Protein AF-A0A011W002-F1 (afdb_monomer)

Secondary structure (DSSP, 8-state):
---EEEEEETTEEEEEE--SS-GGGB-TTSSSB-HHHHHHHHSPTT----TTSS-EEEEEE-TTS-EEEEE-TTS-GGGHHHHHHHTT--S-EEEEE--SGGG--GGG-

Sequence (109 aa):
MKKGVFWLINGELLTFPFDGKYPEGTAKSGDTYNHQKLWEIIRPKGCKKFFDYYPRGRVDISNKGKAVIYMSVHIGEDHLTVIKSAFEISGDAVIRYDHSRHYMCYLDR

pLDDT: mean 95.11, std 3.58, range [82.94, 98.5]

Nearest PDB structures (foldseek):
  6i4l-assembly1_G  TM=4.613E-01  e=3.530E-01  Mus musculus
  8rqi-assembly1_A  TM=4.145E-01  e=1.967E-01  Bradyrhizobium
  8oi3-assembly2_B  TM=4.078E-01  e=1.843E-01  Bradyrhizobium
  3bj7-assembly2_C  TM=3.768E-01  e=3.215E+00  Mus musculus
  5tt3-assembly2_D  TM=3.680E-01  e=3.907E+00  Helicobacter pylori 26695

Structure (mmCIF, N/CA/C/O backbone):
data_AF-A0A011W002-F1
#
_entry.id   AF-A0A011W002-F1
#
loop_
_atom_site.group_PDB
_atom_site.id
_atom_site.type_symbol
_atom_site.label_atom_id
_atom_site.label_alt_id
_atom_site.label_comp_id
_atom_site.label_asym_id
_atom_site.label_entity_id
_atom_site.label_seq_id
_atom_site.pdbx_PDB_ins_code
_atom_site.Cartn_x
_atom_site.Cartn_y
_atom_site.Cartn_z
_atom_site.occupancy
_atom_site.B_iso_or_equiv
_atom_site.auth_seq_id
_atom_site.auth_comp_id
_atom_site.auth_asym_id
_atom_site.auth_atom_id
_atom_site.pdbx_PDB_model_num
ATOM 1 N N . MET A 1 1 ? -3.661 -6.551 12.962 1.00 94.06 1 MET A N 1
ATOM 2 C CA . MET A 1 1 ? -4.065 -5.777 11.768 1.00 94.06 1 MET A CA 1
ATOM 3 C C . MET A 1 1 ? -3.359 -4.444 11.763 1.00 94.06 1 MET A C 1
ATOM 5 O O . MET A 1 1 ? -3.411 -3.731 12.759 1.00 94.06 1 MET A O 1
ATOM 9 N N . LYS A 1 2 ? -2.734 -4.105 10.640 1.00 96.62 2 LYS A N 1
ATOM 10 C CA . LYS A 1 2 ? -1.998 -2.856 10.456 1.00 96.62 2 LYS A CA 1
ATOM 11 C C . LYS A 1 2 ? -2.522 -2.113 9.231 1.00 96.62 2 LYS A C 1
ATOM 13 O O . LYS A 1 2 ? -2.906 -2.737 8.243 1.00 96.62 2 LYS A O 1
ATOM 18 N N . LYS A 1 3 ? -2.524 -0.780 9.296 1.00 98.19 3 LYS A N 1
ATOM 19 C CA . LYS A 1 3 ? -2.655 0.065 8.102 1.00 98.19 3 LYS A CA 1
ATOM 20 C C . LYS A 1 3 ? -1.371 -0.009 7.284 1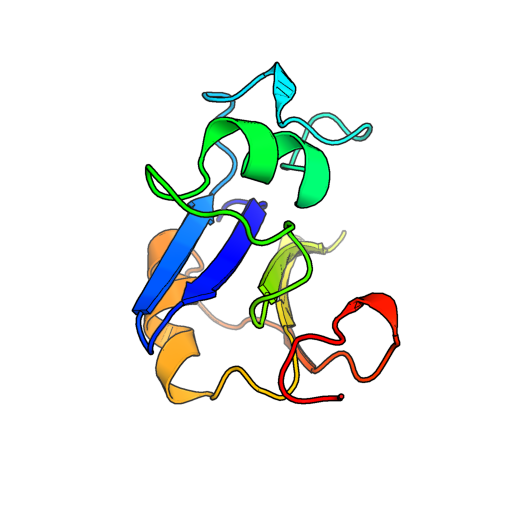.00 98.19 3 LYS A C 1
ATOM 22 O O . LYS A 1 3 ? -0.359 -0.506 7.767 1.00 98.19 3 LYS A O 1
ATOM 27 N N . GLY A 1 4 ? -1.391 0.516 6.070 1.00 98.31 4 GLY A N 1
ATOM 28 C CA . GLY A 1 4 ? -0.178 0.770 5.301 1.00 98.31 4 GLY A CA 1
ATOM 29 C C . GLY A 1 4 ? -0.412 0.629 3.809 1.00 98.31 4 GLY A C 1
ATOM 30 O O . GLY A 1 4 ? -1.548 0.704 3.340 1.00 98.31 4 GLY A O 1
ATOM 31 N N . VAL A 1 5 ? 0.667 0.460 3.054 1.00 98.31 5 VAL A N 1
ATOM 32 C CA . VAL A 1 5 ? 0.655 0.583 1.591 1.00 98.31 5 VAL A CA 1
ATOM 33 C C . VAL A 1 5 ? 1.397 -0.562 0.925 1.00 98.31 5 VAL A C 1
ATOM 35 O O . VAL A 1 5 ? 2.260 -1.192 1.531 1.00 98.31 5 VAL A O 1
ATOM 38 N N . PHE A 1 6 ? 1.058 -0.846 -0.327 1.00 98.25 6 PHE A N 1
ATOM 39 C CA . PHE A 1 6 ? 1.732 -1.874 -1.110 1.00 98.25 6 PHE A CA 1
ATOM 40 C C . PHE A 1 6 ? 1.746 -1.542 -2.602 1.00 98.25 6 PHE A C 1
ATOM 42 O O . PHE A 1 6 ? 0.927 -0.752 -3.083 1.00 98.25 6 PHE A O 1
ATOM 49 N N . TRP A 1 7 ? 2.665 -2.188 -3.317 1.00 98.00 7 TRP A N 1
ATOM 50 C CA . TRP A 1 7 ? 2.813 -2.149 -4.771 1.00 98.00 7 TRP A CA 1
ATOM 51 C C . TRP A 1 7 ? 2.902 -3.566 -5.329 1.00 98.00 7 TRP A C 1
ATOM 53 O O . TRP A 1 7 ? 3.471 -4.440 -4.682 1.00 98.00 7 TRP A O 1
ATOM 63 N N . LEU A 1 8 ? 2.386 -3.769 -6.538 1.00 97.31 8 LEU A N 1
ATOM 64 C CA . LEU A 1 8 ? 2.618 -4.972 -7.331 1.00 97.31 8 LEU A CA 1
ATOM 65 C C . LEU A 1 8 ? 3.691 -4.667 -8.381 1.00 97.31 8 LEU A C 1
ATOM 67 O O . LEU A 1 8 ? 3.463 -3.884 -9.303 1.00 97.31 8 LEU A O 1
ATOM 71 N N . ILE A 1 9 ? 4.870 -5.264 -8.233 1.00 95.44 9 ILE A N 1
ATOM 72 C CA . ILE A 1 9 ? 6.035 -5.022 -9.086 1.00 95.44 9 ILE A CA 1
ATOM 73 C C . ILE A 1 9 ? 6.417 -6.349 -9.729 1.00 95.44 9 ILE A C 1
ATOM 75 O O . ILE A 1 9 ? 6.825 -7.272 -9.037 1.00 95.44 9 ILE A O 1
ATOM 79 N N . ASN A 1 10 ? 6.294 -6.449 -11.054 1.00 91.81 10 ASN A N 1
ATOM 80 C CA . ASN A 1 10 ? 6.644 -7.658 -11.813 1.00 91.81 10 ASN A CA 1
ATOM 81 C C . ASN A 1 10 ? 5.982 -8.948 -11.274 1.00 91.81 10 ASN A C 1
ATOM 83 O O . ASN A 1 10 ? 6.603 -10.004 -11.274 1.00 91.81 10 ASN A O 1
ATOM 87 N N . GLY A 1 11 ? 4.733 -8.855 -10.802 1.00 93.00 11 GLY A N 1
ATOM 88 C CA . GLY A 1 11 ? 3.991 -9.986 -10.228 1.00 93.00 11 GLY A CA 1
ATOM 89 C C . GLY A 1 11 ? 4.248 -10.235 -8.737 1.00 93.00 11 GLY A C 1
ATOM 90 O O . GLY A 1 11 ? 3.553 -11.044 -8.131 1.00 93.00 11 GLY A O 1
ATOM 91 N N . GLU A 1 12 ? 5.183 -9.514 -8.115 1.00 95.00 12 GLU A N 1
ATOM 92 C CA . GLU A 1 12 ? 5.488 -9.643 -6.691 1.00 95.00 12 GLU A CA 1
ATOM 93 C C . GLU A 1 12 ? 4.929 -8.474 -5.880 1.00 95.00 12 GLU A C 1
ATOM 95 O O . GLU A 1 12 ? 5.034 -7.302 -6.261 1.00 95.00 12 GLU A O 1
ATOM 100 N N . LEU A 1 13 ? 4.336 -8.789 -4.728 1.00 96.81 13 LEU A N 1
ATOM 101 C CA . LEU A 1 13 ? 3.841 -7.779 -3.806 1.00 96.81 13 LEU A CA 1
ATOM 102 C C . LEU A 1 13 ? 4.957 -7.253 -2.912 1.00 96.81 13 LEU A C 1
ATOM 104 O O . LEU A 1 13 ? 5.502 -7.968 -2.074 1.00 96.81 13 LEU A O 1
ATOM 108 N N . LEU A 1 14 ? 5.200 -5.954 -3.019 1.00 97.25 14 LEU A N 1
ATOM 109 C CA . LEU A 1 14 ? 6.016 -5.210 -2.080 1.00 97.25 14 LEU A CA 1
ATOM 110 C C . LEU A 1 14 ? 5.101 -4.521 -1.060 1.00 97.25 14 LEU A C 1
ATOM 112 O O . LEU A 1 14 ? 4.428 -3.538 -1.380 1.00 97.25 14 LEU A O 1
ATOM 116 N N . THR A 1 15 ? 5.057 -5.048 0.164 1.00 98.06 15 THR A N 1
ATOM 117 C CA . THR A 1 15 ? 4.130 -4.613 1.222 1.00 98.06 15 THR A CA 1
ATOM 118 C C . THR A 1 15 ? 4.827 -3.853 2.343 1.00 98.06 15 THR A C 1
ATOM 120 O O . THR A 1 15 ? 5.856 -4.301 2.844 1.00 98.06 15 THR A O 1
ATOM 123 N N . PHE A 1 16 ? 4.206 -2.772 2.813 1.00 98.25 16 PHE A N 1
ATOM 124 C CA . PHE A 1 16 ? 4.664 -1.980 3.955 1.00 98.25 16 PHE A CA 1
ATOM 125 C C . PHE A 1 16 ? 3.529 -1.771 4.964 1.00 98.25 16 PHE A C 1
ATOM 127 O O . PHE A 1 16 ? 2.832 -0.747 4.917 1.00 98.25 16 PHE A O 1
ATOM 134 N N . PRO A 1 17 ? 3.327 -2.735 5.880 1.00 98.31 17 PRO A N 1
ATOM 135 C CA . PRO A 1 17 ? 2.552 -2.518 7.094 1.00 98.31 17 PRO A CA 1
ATOM 136 C C . PRO A 1 17 ? 3.155 -1.363 7.890 1.00 98.31 17 PRO A C 1
ATOM 138 O O . PRO A 1 17 ? 4.372 -1.244 8.000 1.00 98.31 17 PRO A O 1
ATOM 141 N N . PHE A 1 18 ? 2.309 -0.503 8.439 1.00 98.31 18 PHE A N 1
ATOM 142 C CA . PHE A 1 18 ? 2.756 0.626 9.233 1.00 98.31 18 PHE A CA 1
ATOM 143 C C . PHE A 1 18 ? 3.316 0.135 10.568 1.00 98.31 18 PHE A C 1
ATOM 145 O O . PHE A 1 18 ? 2.587 -0.417 11.395 1.00 98.31 18 PHE A O 1
ATOM 152 N N . ASP A 1 19 ? 4.617 0.332 10.756 1.00 96.94 19 ASP A N 1
ATOM 153 C CA . ASP A 1 19 ? 5.373 -0.038 11.956 1.00 96.94 19 ASP A CA 1
ATOM 154 C C . ASP A 1 19 ? 6.196 1.140 12.518 1.00 96.94 19 ASP A C 1
ATOM 156 O O . ASP A 1 19 ? 6.903 0.992 13.510 1.00 96.94 19 ASP A O 1
ATOM 160 N N . GLY A 1 20 ? 6.100 2.321 11.893 1.00 96.06 20 GLY A N 1
ATOM 161 C CA . GLY A 1 20 ? 6.840 3.523 12.282 1.00 96.06 20 GLY A CA 1
ATOM 162 C C . GLY A 1 20 ? 8.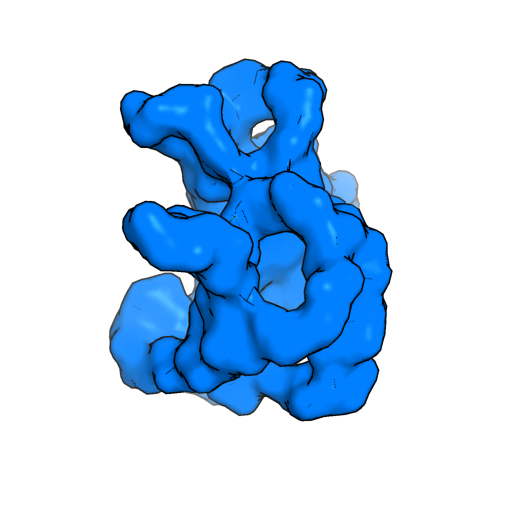312 3.548 11.852 1.00 96.06 20 GLY A C 1
ATOM 163 O O . GLY A 1 20 ? 8.992 4.535 12.118 1.00 96.06 20 GLY A O 1
ATOM 164 N N . LYS A 1 21 ? 8.809 2.531 11.135 1.00 97.44 21 LYS A N 1
ATOM 165 C CA . LYS A 1 21 ? 10.222 2.420 10.728 1.00 97.44 21 LYS A CA 1
ATOM 166 C C . LYS A 1 21 ? 10.691 3.509 9.760 1.00 97.44 21 LYS A C 1
ATOM 168 O O . LYS A 1 21 ? 11.875 3.832 9.732 1.00 97.44 21 LYS A O 1
ATOM 173 N N . TYR A 1 22 ? 9.772 4.061 8.971 1.00 97.19 22 TYR A N 1
ATOM 174 C CA . TYR A 1 22 ? 10.037 5.102 7.974 1.00 97.19 22 TYR A CA 1
ATOM 175 C C . TYR A 1 22 ? 9.333 6.415 8.351 1.00 97.19 22 TYR A C 1
ATOM 177 O O . TYR A 1 22 ? 8.287 6.735 7.772 1.00 97.19 22 TYR A O 1
ATOM 185 N N . PRO A 1 23 ? 9.846 7.178 9.333 1.00 96.88 23 PRO A N 1
ATOM 186 C CA . PRO A 1 23 ? 9.185 8.389 9.811 1.00 96.88 23 PRO A CA 1
ATOM 187 C C . PRO A 1 23 ? 8.975 9.416 8.689 1.00 96.88 23 PRO A C 1
ATOM 189 O O . PRO A 1 23 ? 7.889 9.985 8.584 1.00 96.88 23 PRO A O 1
ATOM 192 N N . GLU A 1 24 ? 9.928 9.570 7.768 1.00 97.38 24 GLU A N 1
ATOM 193 C CA . GLU A 1 24 ? 9.814 10.474 6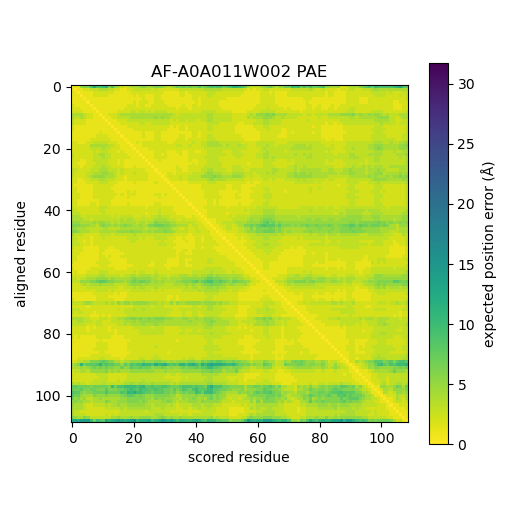.615 1.00 97.38 24 GLU A CA 1
ATOM 194 C C . GLU A 1 24 ? 8.733 10.019 5.620 1.00 97.38 24 GLU A C 1
ATOM 196 O O . GLU A 1 24 ? 8.124 10.843 4.935 1.00 97.38 24 GLU A O 1
ATOM 201 N N . GLY A 1 25 ? 8.446 8.713 5.579 1.00 97.56 25 GLY A N 1
ATOM 202 C CA . GLY A 1 25 ? 7.387 8.102 4.775 1.00 97.56 25 GLY A CA 1
ATOM 203 C C . GLY A 1 25 ? 5.982 8.260 5.366 1.00 97.56 25 GLY A C 1
ATOM 204 O O . GLY A 1 25 ? 4.994 7.910 4.714 1.00 97.56 25 GLY A O 1
ATOM 205 N N . THR A 1 26 ? 5.865 8.774 6.593 1.00 98.19 26 THR A N 1
ATOM 206 C CA . THR A 1 26 ? 4.602 8.812 7.342 1.00 98.19 26 THR A CA 1
ATOM 207 C C . THR A 1 26 ? 3.615 9.807 6.726 1.00 98.19 26 THR A C 1
ATOM 209 O O . THR A 1 26 ? 3.950 10.9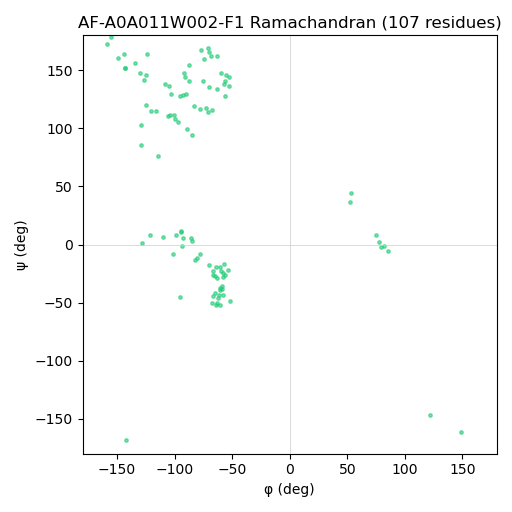33 6.325 1.00 98.19 26 THR A O 1
ATOM 212 N N . ALA A 1 27 ? 2.361 9.373 6.613 1.00 97.12 27 ALA A N 1
ATOM 213 C CA . ALA A 1 27 ? 1.260 10.209 6.164 1.00 97.12 27 ALA A CA 1
ATOM 214 C C . ALA A 1 27 ? 0.933 11.292 7.201 1.00 97.12 27 ALA A C 1
ATOM 216 O O . ALA A 1 27 ? 1.270 11.187 8.376 1.00 97.12 27 ALA A O 1
ATOM 217 N N . LYS A 1 28 ? 0.212 12.337 6.779 1.00 96.62 28 LYS A N 1
ATOM 218 C CA . LYS A 1 28 ? -0.182 13.443 7.669 1.00 96.62 28 LYS A CA 1
ATOM 219 C C . LYS A 1 28 ? -1.008 12.977 8.880 1.00 96.62 28 LYS A C 1
ATOM 221 O O . LYS A 1 28 ? -0.965 13.631 9.912 1.00 96.62 28 LYS A O 1
ATOM 226 N N . SER A 1 29 ? -1.744 11.872 8.753 1.00 94.31 29 SER A N 1
ATOM 227 C CA . SER A 1 29 ? -2.536 11.288 9.842 1.00 94.31 29 SER A CA 1
ATOM 228 C C . SER A 1 29 ? -1.691 10.651 10.949 1.00 94.31 29 SER A C 1
ATOM 230 O O . SER A 1 29 ? -2.206 10.448 12.041 1.00 94.31 29 SER A O 1
ATOM 232 N N . GLY A 1 30 ? -0.413 10.347 10.693 1.00 96.62 30 GLY A N 1
ATOM 233 C CA . GLY A 1 30 ? 0.505 9.778 11.685 1.00 96.62 30 GLY A CA 1
ATOM 234 C C . GLY A 1 30 ? 0.352 8.275 11.941 1.00 96.62 30 GLY A C 1
ATOM 235 O O . GLY A 1 30 ? 1.117 7.720 12.719 1.00 96.62 30 GLY A O 1
ATOM 236 N N . ASP A 1 31 ? -0.602 7.609 11.290 1.00 96.50 31 ASP A N 1
ATOM 237 C CA . ASP A 1 31 ? -0.984 6.214 11.558 1.00 96.50 31 ASP A CA 1
ATOM 238 C C . ASP A 1 31 ? -0.843 5.283 10.337 1.00 96.50 31 ASP A C 1
ATOM 240 O O . ASP A 1 31 ? -1.308 4.143 10.349 1.00 96.50 31 ASP A O 1
ATOM 244 N N . THR A 1 32 ? -0.244 5.778 9.252 1.00 98.25 32 THR A N 1
ATOM 245 C CA . THR A 1 32 ? 0.003 5.026 8.017 1.00 98.25 32 THR A CA 1
ATOM 246 C C . THR A 1 32 ? 1.123 5.673 7.199 1.00 98.25 32 THR A C 1
ATOM 248 O O . THR A 1 32 ? 1.580 6.780 7.498 1.00 98.25 32 THR A O 1
ATOM 251 N N . TYR A 1 33 ? 1.547 5.009 6.126 1.00 98.50 33 TYR A N 1
ATOM 252 C CA . TYR A 1 33 ? 2.486 5.562 5.155 1.00 98.50 33 TYR A CA 1
ATOM 253 C C . TYR A 1 33 ? 1.780 6.268 4.001 1.00 98.50 33 TYR A C 1
ATOM 255 O O . TYR A 1 33 ? 0.697 5.885 3.564 1.00 98.50 33 TYR A O 1
ATOM 263 N N . ASN A 1 34 ? 2.425 7.305 3.473 1.00 97.81 34 ASN A N 1
ATOM 264 C CA . ASN A 1 34 ? 2.042 7.928 2.214 1.00 97.81 34 ASN A CA 1
ATOM 265 C C . ASN A 1 34 ? 2.838 7.279 1.071 1.00 97.81 34 ASN A C 1
ATOM 267 O O . ASN A 1 34 ? 4.063 7.233 1.150 1.00 97.81 34 ASN A O 1
ATOM 271 N N . HIS A 1 35 ? 2.168 6.821 0.003 1.00 97.44 35 HIS A N 1
ATOM 272 C CA . HIS A 1 35 ? 2.837 6.149 -1.123 1.00 97.44 35 HIS A CA 1
ATOM 273 C C . HIS A 1 35 ? 4.000 6.952 -1.694 1.00 97.44 35 HIS A C 1
ATOM 275 O O . HIS A 1 35 ? 5.079 6.399 -1.862 1.00 97.44 35 HIS A O 1
ATOM 281 N N . GLN A 1 36 ? 3.795 8.240 -1.978 1.00 97.50 36 GLN A N 1
ATOM 282 C CA . GLN A 1 36 ? 4.818 9.082 -2.590 1.00 97.50 36 GLN A CA 1
ATOM 283 C C . GLN A 1 36 ? 6.025 9.244 -1.668 1.00 97.50 36 GLN A C 1
ATOM 285 O O . GLN A 1 36 ? 7.146 8.967 -2.081 1.00 97.50 36 GLN A O 1
ATOM 290 N N . LYS A 1 37 ? 5.796 9.644 -0.413 1.00 97.94 37 LYS A N 1
ATOM 291 C CA . LYS A 1 37 ? 6.883 9.853 0.551 1.00 97.94 37 LYS A CA 1
ATOM 292 C C . LYS A 1 37 ? 7.657 8.570 0.832 1.00 97.94 37 LYS A C 1
ATOM 294 O O . LYS A 1 37 ? 8.881 8.588 0.836 1.00 97.94 37 LYS A O 1
ATOM 299 N N . LEU A 1 38 ? 6.949 7.463 1.058 1.00 98.25 38 LEU A N 1
ATOM 300 C CA . LEU A 1 38 ? 7.588 6.187 1.349 1.00 98.25 38 LEU A CA 1
ATOM 301 C C . LEU A 1 38 ? 8.397 5.692 0.144 1.00 98.25 38 LEU A C 1
ATOM 303 O O . LEU A 1 38 ? 9.521 5.232 0.323 1.00 98.25 38 LEU A O 1
ATOM 307 N N . TRP A 1 39 ? 7.867 5.823 -1.076 1.00 97.94 39 TRP A N 1
ATOM 308 C CA . TRP A 1 39 ? 8.532 5.354 -2.295 1.00 97.94 39 TRP A CA 1
ATOM 309 C C . TRP A 1 39 ? 9.903 5.990 -2.526 1.00 97.94 39 TRP A C 1
ATOM 311 O O . TRP A 1 39 ? 10.820 5.298 -2.961 1.00 97.94 39 TRP A O 1
ATOM 321 N N . GLU A 1 40 ? 10.083 7.269 -2.184 1.00 96.38 40 GLU A N 1
ATOM 322 C CA . GLU A 1 40 ? 11.396 7.929 -2.276 1.00 96.38 40 GLU A CA 1
ATOM 323 C C . GLU A 1 40 ? 12.472 7.243 -1.417 1.00 96.38 40 GLU A C 1
ATOM 325 O O . GLU A 1 40 ? 13.660 7.338 -1.723 1.00 96.38 40 GLU A O 1
ATOM 330 N N . ILE A 1 41 ? 12.057 6.504 -0.386 1.00 95.94 41 ILE A N 1
ATOM 331 C CA . ILE A 1 41 ? 12.928 5.789 0.548 1.00 95.94 41 ILE A CA 1
ATOM 332 C C . ILE A 1 41 ? 13.099 4.326 0.125 1.00 95.94 41 ILE A C 1
ATOM 334 O O . ILE A 1 41 ? 14.208 3.796 0.153 1.00 95.94 41 ILE A O 1
ATOM 338 N N . ILE A 1 42 ? 11.999 3.661 -0.249 1.00 95.38 42 ILE A N 1
ATOM 339 C CA . ILE A 1 42 ? 11.962 2.197 -0.392 1.00 95.38 42 ILE A CA 1
ATOM 340 C C . ILE A 1 42 ? 12.062 1.693 -1.828 1.00 95.38 42 ILE A C 1
ATOM 342 O O . ILE A 1 42 ? 12.143 0.480 -2.032 1.00 95.38 42 ILE A O 1
ATOM 346 N N . ARG A 1 43 ? 12.014 2.581 -2.833 1.00 94.19 43 ARG A N 1
ATOM 347 C CA . ARG A 1 43 ? 12.031 2.138 -4.231 1.00 94.19 43 ARG A CA 1
ATOM 348 C C . ARG A 1 43 ? 13.272 1.276 -4.504 1.00 94.19 43 ARG A C 1
ATOM 350 O O . ARG A 1 43 ? 14.360 1.613 -4.028 1.00 94.19 43 ARG A O 1
ATOM 357 N N . PRO A 1 44 ? 13.148 0.202 -5.304 1.00 90.88 44 PRO A N 1
ATOM 358 C CA . PRO A 1 44 ? 14.281 -0.656 -5.626 1.00 90.88 44 PRO A CA 1
ATOM 359 C C . PRO A 1 44 ? 15.475 0.138 -6.168 1.00 90.88 44 PRO A C 1
ATOM 361 O O . PRO A 1 44 ? 15.308 1.115 -6.907 1.00 90.88 44 PRO A O 1
ATOM 364 N N . LYS A 1 45 ? 16.695 -0.286 -5.828 1.00 90.44 45 LYS A N 1
ATOM 365 C CA . LYS A 1 45 ? 17.920 0.393 -6.268 1.00 90.44 45 LYS A CA 1
ATOM 366 C C . LYS A 1 45 ? 17.959 0.480 -7.798 1.00 90.44 45 LYS A C 1
ATOM 368 O O . LYS A 1 45 ? 17.791 -0.517 -8.489 1.00 90.44 45 LYS A O 1
ATOM 373 N N . GLY A 1 46 ? 18.179 1.685 -8.324 1.00 90.56 46 GLY A N 1
ATOM 374 C CA . GLY A 1 46 ? 18.189 1.944 -9.770 1.00 90.56 46 GLY A CA 1
ATOM 375 C C . GLY A 1 46 ? 16.803 2.133 -10.403 1.00 90.56 46 GLY A C 1
ATOM 376 O O . GLY A 1 46 ? 16.721 2.436 -11.594 1.00 90.56 46 GLY A O 1
ATOM 377 N N . CYS A 1 47 ? 15.715 2.025 -9.633 1.00 93.00 47 CYS A N 1
ATOM 378 C CA . CYS A 1 47 ? 14.373 2.330 -10.114 1.00 93.00 47 CYS A CA 1
ATOM 379 C C . CYS A 1 47 ? 14.232 3.832 -10.405 1.00 93.00 47 CYS A C 1
ATOM 381 O O . CYS A 1 47 ? 14.293 4.666 -9.503 1.00 93.00 47 CYS A O 1
ATOM 383 N N . LYS A 1 48 ? 14.001 4.175 -11.677 1.00 94.38 48 LYS A N 1
ATOM 384 C CA . LYS A 1 48 ? 13.721 5.551 -12.133 1.00 94.38 48 LYS A CA 1
ATOM 385 C C . LYS A 1 48 ? 12.222 5.873 -12.193 1.00 94.38 48 LYS A C 1
ATOM 387 O O . LYS A 1 48 ? 11.837 6.908 -12.726 1.00 94.38 48 LYS A O 1
ATOM 392 N N . LYS A 1 49 ? 11.368 4.956 -11.734 1.00 96.12 49 LYS A N 1
ATOM 393 C CA . LYS A 1 49 ? 9.910 5.088 -11.805 1.00 96.12 49 LYS A CA 1
ATOM 394 C C . LYS A 1 49 ? 9.373 5.767 -10.545 1.00 96.12 49 LYS A C 1
ATOM 396 O O . LYS A 1 49 ? 9.884 5.540 -9.447 1.00 96.12 49 LYS A O 1
ATOM 401 N N . PHE A 1 50 ? 8.340 6.584 -10.716 1.00 95.94 50 PHE A N 1
ATOM 402 C CA . PHE A 1 50 ? 7.640 7.240 -9.613 1.00 95.94 50 PHE A CA 1
ATOM 403 C C . PHE A 1 50 ? 6.702 6.272 -8.884 1.00 95.94 50 PHE A C 1
ATOM 405 O O . PHE A 1 50 ? 6.419 5.173 -9.365 1.00 95.94 50 PHE A O 1
ATOM 412 N N . PHE A 1 51 ? 6.225 6.699 -7.714 1.00 96.06 51 PHE A N 1
ATOM 413 C CA . PHE A 1 51 ? 5.369 5.906 -6.827 1.00 96.06 51 PHE A CA 1
ATOM 414 C C . PHE A 1 51 ? 4.064 5.440 -7.485 1.00 96.06 51 PHE A C 1
ATOM 416 O O . PHE A 1 51 ? 3.469 4.459 -7.040 1.00 96.06 51 PHE A O 1
ATOM 423 N N . ASP A 1 52 ? 3.603 6.159 -8.510 1.00 95.75 52 ASP A N 1
ATOM 424 C CA . ASP A 1 52 ? 2.360 5.911 -9.226 1.00 95.75 52 ASP A CA 1
ATOM 425 C C . ASP A 1 52 ? 2.538 5.045 -10.480 1.00 95.75 52 ASP A C 1
ATOM 427 O O . ASP A 1 52 ? 1.561 4.737 -11.160 1.00 95.75 52 ASP A O 1
ATOM 431 N N . TYR A 1 53 ? 3.771 4.639 -10.791 1.00 96.69 53 TYR A N 1
ATOM 432 C CA . TYR A 1 53 ? 4.049 3.868 -11.994 1.00 96.69 53 TYR A CA 1
ATOM 433 C C . TYR A 1 53 ? 3.437 2.472 -11.926 1.00 96.69 53 TYR A C 1
ATOM 435 O O . TYR A 1 53 ? 2.752 2.086 -12.862 1.00 96.69 53 TYR A O 1
ATOM 443 N N . TYR A 1 54 ? 3.660 1.728 -10.839 1.00 96.75 54 TYR A N 1
ATOM 444 C CA . TYR A 1 54 ? 3.154 0.362 -10.664 1.00 96.75 54 TYR A CA 1
ATOM 445 C C . TYR A 1 54 ? 1.738 0.340 -10.056 1.00 96.75 54 TYR A C 1
ATOM 447 O O . TYR A 1 54 ? 1.376 1.277 -9.325 1.00 96.75 54 TYR A O 1
ATOM 455 N N . PRO A 1 55 ? 0.944 -0.727 -10.300 1.00 97.19 55 PRO A N 1
ATOM 456 C CA . PRO A 1 55 ? -0.284 -0.969 -9.552 1.00 97.19 55 PRO A CA 1
ATOM 457 C C . PRO A 1 55 ? 0.003 -0.953 -8.052 1.00 97.19 55 PRO A C 1
ATOM 459 O O . PRO A 1 55 ? 1.009 -1.486 -7.580 1.00 97.19 55 PRO A O 1
ATOM 462 N N . ARG A 1 56 ? -0.872 -0.302 -7.294 1.00 97.25 56 ARG A N 1
ATOM 463 C CA . ARG A 1 56 ? -0.672 -0.060 -5.864 1.00 97.25 56 ARG A CA 1
ATOM 464 C C . ARG A 1 56 ? -1.983 -0.131 -5.109 1.00 97.25 56 ARG A C 1
ATOM 466 O O . ARG A 1 56 ? -3.061 -0.038 -5.695 1.00 97.25 56 ARG A O 1
ATOM 473 N N . GLY A 1 57 ? -1.877 -0.258 -3.799 1.00 97.50 57 GLY A N 1
ATOM 474 C CA . GLY A 1 57 ? -3.018 -0.291 -2.901 1.00 97.50 57 GLY A CA 1
ATOM 475 C C . GLY A 1 57 ? -2.654 0.145 -1.491 1.00 97.50 57 GLY A C 1
ATOM 476 O O . GLY A 1 57 ? -1.507 0.500 -1.202 1.00 97.50 57 GLY A O 1
ATOM 477 N N . ARG A 1 58 ? -3.655 0.170 -0.618 1.00 97.62 58 ARG A N 1
ATOM 478 C CA . ARG A 1 58 ? -3.492 0.427 0.813 1.00 97.62 58 ARG A CA 1
ATOM 479 C C . ARG A 1 58 ? -4.446 -0.421 1.632 1.00 97.62 58 ARG A C 1
ATOM 481 O O . ARG A 1 58 ? -5.552 -0.728 1.188 1.00 97.62 58 ARG A O 1
ATOM 488 N N . VAL A 1 59 ? -4.026 -0.715 2.851 1.00 98.06 59 VAL A N 1
ATOM 489 C CA . VAL A 1 59 ? -4.892 -1.249 3.897 1.00 98.06 59 VAL A CA 1
ATOM 490 C C . VAL A 1 59 ? -5.218 -0.118 4.859 1.00 98.06 59 VAL A C 1
ATOM 492 O O . VAL A 1 59 ? -4.327 0.589 5.332 1.00 98.06 59 VAL A O 1
ATOM 495 N N . ASP A 1 60 ? -6.503 0.051 5.135 1.00 97.25 60 ASP A N 1
ATOM 496 C CA . ASP A 1 60 ? -7.014 0.970 6.143 1.00 97.25 60 ASP A CA 1
ATOM 497 C C . ASP A 1 60 ? -7.890 0.215 7.149 1.00 97.25 60 ASP A C 1
ATOM 499 O O . ASP A 1 60 ? -8.342 -0.907 6.896 1.00 97.25 60 ASP A O 1
ATOM 503 N N . ILE A 1 61 ? -8.145 0.843 8.291 1.00 96.44 61 ILE A N 1
ATOM 504 C CA . ILE A 1 61 ? -9.006 0.311 9.344 1.00 96.44 61 ILE A CA 1
ATOM 505 C C . ILE A 1 61 ? -10.191 1.256 9.472 1.00 96.44 61 ILE A C 1
ATOM 507 O O . ILE A 1 61 ? -10.041 2.423 9.827 1.00 96.44 61 ILE A O 1
ATOM 511 N N . SER A 1 62 ? -11.379 0.750 9.151 1.00 93.81 62 SER A N 1
ATOM 512 C CA . SER A 1 62 ? -12.620 1.514 9.292 1.00 93.81 62 SER A CA 1
ATOM 513 C C . SER A 1 62 ? -12.903 1.871 10.754 1.00 93.81 62 SER A C 1
ATOM 515 O O . SER A 1 62 ? -12.446 1.191 11.670 1.00 93.81 62 SER A O 1
ATOM 517 N N . ASN A 1 63 ? -13.779 2.853 10.984 1.00 91.06 63 ASN A N 1
ATOM 518 C CA . ASN A 1 63 ? -14.221 3.249 12.333 1.00 91.06 63 ASN A CA 1
ATOM 519 C C . ASN A 1 63 ? -14.851 2.101 13.150 1.00 91.06 63 ASN A C 1
ATOM 521 O O . ASN A 1 63 ? -14.987 2.214 14.361 1.00 91.06 63 ASN A O 1
ATOM 525 N N . LYS A 1 64 ? -15.250 0.999 12.497 1.00 91.38 64 LYS A N 1
ATOM 526 C CA . LYS A 1 64 ? -15.780 -0.216 13.140 1.00 91.38 64 LYS A CA 1
ATOM 527 C C . LYS A 1 64 ? -14.702 -1.287 13.385 1.00 91.38 64 LYS A C 1
ATOM 529 O O . LYS A 1 64 ? -15.047 -2.434 13.641 1.00 91.38 64 LYS A O 1
ATOM 534 N N . GLY A 1 65 ? -13.420 -0.960 13.213 1.00 92.38 65 GLY A N 1
ATOM 535 C CA . GLY A 1 65 ? -12.297 -1.888 13.388 1.00 92.38 65 GLY A CA 1
ATOM 536 C C . GLY A 1 65 ? -12.117 -2.914 12.262 1.00 92.38 65 GLY A C 1
ATOM 537 O O . GLY A 1 65 ? -11.307 -3.825 12.395 1.00 92.38 65 GLY A O 1
ATOM 538 N N . LYS A 1 66 ? -12.857 -2.800 11.148 1.00 95.44 66 LYS A N 1
ATOM 539 C CA . LYS A 1 66 ? -12.740 -3.725 10.005 1.00 95.44 66 LYS A CA 1
ATOM 540 C C . LYS A 1 66 ? -11.662 -3.285 9.019 1.00 95.44 66 LYS A C 1
ATOM 542 O O . LYS A 1 66 ? -11.606 -2.093 8.698 1.00 95.44 66 LYS A O 1
ATOM 547 N N . ALA A 1 67 ? -10.914 -4.251 8.482 1.00 97.38 67 ALA A N 1
ATOM 548 C CA . ALA A 1 67 ? -9.975 -4.042 7.384 1.00 97.38 67 ALA A CA 1
ATOM 549 C C . ALA A 1 67 ? -10.707 -3.599 6.114 1.00 97.38 67 ALA A C 1
ATOM 551 O O . ALA A 1 67 ? -11.702 -4.209 5.707 1.00 97.38 67 ALA A O 1
ATOM 552 N N . VAL A 1 68 ? -10.173 -2.576 5.457 1.00 97.75 68 VAL A N 1
ATOM 553 C CA . VAL A 1 68 ? -10.581 -2.164 4.115 1.00 97.75 68 VAL A CA 1
ATOM 554 C C . VAL A 1 68 ? -9.343 -2.141 3.234 1.00 97.75 68 VAL A C 1
ATOM 556 O O . VAL A 1 68 ? -8.392 -1.415 3.521 1.00 97.75 68 VAL A O 1
ATOM 559 N N . ILE A 1 69 ? -9.352 -2.937 2.168 1.00 97.38 69 ILE A N 1
ATOM 560 C CA . ILE A 1 69 ? -8.250 -3.015 1.211 1.00 97.38 69 ILE A CA 1
ATOM 561 C C . ILE A 1 69 ? -8.672 -2.257 -0.041 1.00 97.38 69 ILE A C 1
ATOM 563 O O . ILE A 1 69 ? -9.577 -2.686 -0.754 1.00 97.38 69 ILE A O 1
ATOM 567 N N . TYR A 1 70 ? -8.019 -1.127 -0.294 1.00 96.69 70 TYR A N 1
ATOM 568 C CA . TYR A 1 70 ? -8.166 -0.381 -1.540 1.00 96.69 70 TYR A CA 1
ATOM 569 C C . TYR A 1 70 ? -7.044 -0.793 -2.482 1.00 96.69 70 TYR A C 1
ATOM 571 O O . TYR A 1 70 ? -5.877 -0.735 -2.088 1.00 96.69 70 TYR A O 1
ATOM 579 N N . MET A 1 71 ? -7.364 -1.181 -3.709 1.00 94.69 71 MET A N 1
ATOM 580 C CA . MET A 1 71 ? -6.356 -1.601 -4.682 1.00 94.69 71 MET A CA 1
ATOM 581 C C . MET A 1 71 ? -6.694 -1.150 -6.095 1.00 94.69 71 MET A C 1
ATOM 583 O O . MET A 1 71 ? -7.861 -0.987 -6.451 1.00 94.69 71 MET A O 1
ATOM 587 N N . SER A 1 72 ? -5.647 -0.962 -6.894 1.00 95.94 72 SER A N 1
ATOM 588 C CA . SER A 1 72 ? -5.759 -0.859 -8.346 1.00 95.94 72 SER A CA 1
ATOM 589 C C . SER A 1 72 ? -6.465 -2.091 -8.922 1.00 95.94 72 SER A C 1
ATOM 591 O O . SER A 1 72 ? -6.279 -3.205 -8.433 1.00 95.94 72 SER A O 1
ATOM 593 N N . VAL A 1 73 ? -7.232 -1.888 -9.993 1.00 94.69 73 VAL A N 1
ATOM 594 C CA . VAL A 1 73 ? -7.921 -2.952 -10.750 1.00 94.69 73 VAL A CA 1
ATOM 595 C C . VAL A 1 73 ? -6.967 -3.977 -11.362 1.00 94.69 73 VAL A C 1
ATOM 597 O O . VAL A 1 73 ? -7.374 -5.088 -11.675 1.00 94.69 73 VAL A O 1
ATOM 600 N N . HIS A 1 74 ? -5.692 -3.610 -11.500 1.00 95.56 74 HIS A N 1
ATOM 601 C CA . HIS A 1 74 ? -4.637 -4.464 -12.045 1.00 95.56 74 HIS A CA 1
ATOM 602 C C . HIS A 1 74 ? -3.987 -5.374 -10.993 1.00 95.56 74 HIS A C 1
ATOM 604 O O . HIS A 1 74 ? -2.990 -6.027 -11.284 1.00 95.56 74 HIS A O 1
ATOM 610 N N . ILE A 1 75 ? -4.505 -5.396 -9.760 1.00 95.94 75 ILE A N 1
ATOM 611 C CA . ILE A 1 75 ? -4.081 -6.326 -8.708 1.00 95.94 75 ILE A CA 1
ATOM 612 C C . ILE A 1 75 ? -5.174 -7.383 -8.552 1.00 95.94 75 ILE A C 1
ATOM 614 O O . ILE A 1 75 ? -6.270 -7.078 -8.085 1.00 95.94 75 ILE A O 1
ATOM 618 N N . GLY A 1 76 ? -4.872 -8.614 -8.963 1.00 92.31 76 GLY A N 1
ATOM 619 C CA . GLY A 1 76 ? -5.805 -9.737 -8.909 1.00 92.31 76 GLY A CA 1
ATOM 620 C C . GLY A 1 76 ? -6.113 -10.230 -7.491 1.00 92.31 76 GLY A C 1
ATOM 621 O O . GLY A 1 76 ? -5.432 -9.900 -6.516 1.00 92.31 76 GLY A O 1
ATOM 622 N N . GLU A 1 77 ? -7.173 -11.033 -7.374 1.00 93.19 77 GLU A N 1
ATOM 623 C CA . GLU A 1 77 ? -7.593 -11.641 -6.102 1.00 93.19 77 GLU A CA 1
ATOM 624 C C . GLU A 1 77 ? -6.585 -12.666 -5.554 1.00 93.19 77 GLU A C 1
ATOM 626 O O . GLU A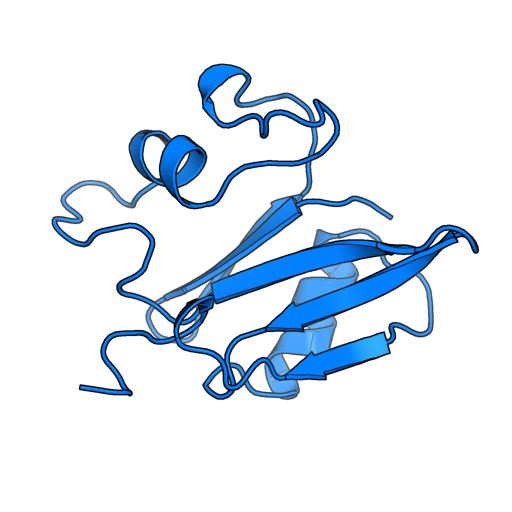 1 77 ? -6.524 -12.893 -4.345 1.00 93.19 77 GLU A O 1
ATOM 631 N N . ASP A 1 78 ? -5.750 -13.241 -6.418 1.00 94.75 78 ASP A N 1
ATOM 632 C CA . ASP A 1 78 ? -4.659 -14.161 -6.082 1.00 94.75 78 ASP A CA 1
ATOM 633 C C . ASP A 1 78 ? -3.659 -13.556 -5.081 1.00 94.75 78 ASP A C 1
ATOM 635 O O . ASP A 1 78 ? -3.062 -14.257 -4.260 1.00 94.75 78 ASP A O 1
ATOM 639 N N . HIS A 1 79 ? -3.555 -12.230 -5.059 1.00 96.44 79 HIS A N 1
ATOM 640 C CA . HIS A 1 79 ? -2.713 -11.487 -4.134 1.00 96.44 79 HIS A CA 1
ATOM 641 C C . HIS A 1 79 ? -3.339 -11.244 -2.749 1.00 96.44 79 HIS A C 1
ATOM 643 O O . HIS A 1 79 ? -2.628 -10.865 -1.811 1.00 96.44 79 HIS A O 1
ATOM 649 N N . LEU A 1 80 ? -4.646 -11.473 -2.568 1.00 95.81 80 LEU A N 1
ATOM 650 C CA . LEU A 1 80 ? -5.354 -11.147 -1.323 1.00 95.81 80 LEU A CA 1
ATOM 651 C C . LEU A 1 80 ? -4.791 -11.881 -0.111 1.00 95.81 80 LEU A C 1
ATOM 653 O O . LEU A 1 80 ? -4.677 -11.286 0.960 1.00 95.81 80 LEU A O 1
ATOM 657 N N . THR A 1 81 ? -4.418 -13.151 -0.266 1.00 96.06 81 THR A N 1
ATOM 658 C CA . THR A 1 81 ? -3.853 -1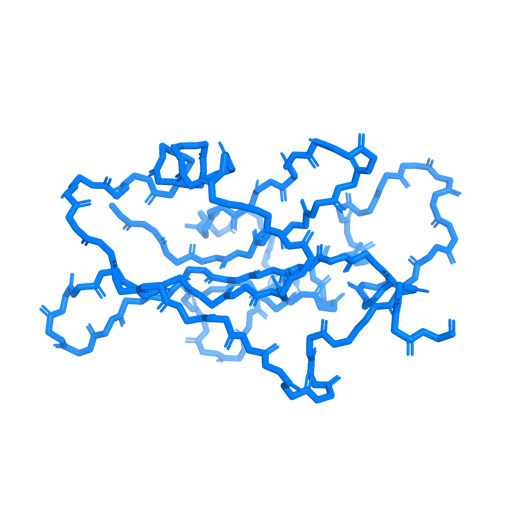3.955 0.827 1.00 96.06 81 THR A CA 1
ATOM 659 C C . THR A 1 81 ? -2.548 -13.350 1.339 1.00 96.06 81 THR A C 1
ATOM 661 O O . THR A 1 81 ? -2.362 -13.207 2.549 1.00 96.06 81 THR A O 1
ATOM 664 N N . VAL A 1 82 ? -1.674 -12.918 0.426 1.00 97.19 82 VAL A N 1
ATOM 665 C CA . VAL A 1 82 ? -0.390 -12.290 0.765 1.00 97.19 82 VAL A CA 1
ATOM 666 C C . VAL A 1 82 ? -0.614 -10.944 1.452 1.00 97.19 82 VAL A C 1
ATOM 668 O O . VAL A 1 82 ? -0.009 -10.683 2.490 1.00 97.19 82 VAL A O 1
ATOM 671 N N . ILE A 1 83 ? -1.534 -10.118 0.938 1.00 98.06 83 ILE A N 1
ATOM 672 C CA . ILE A 1 83 ? -1.891 -8.836 1.565 1.00 98.06 83 ILE A CA 1
ATOM 673 C C . ILE A 1 83 ? -2.434 -9.082 2.977 1.00 98.06 83 ILE A C 1
ATOM 675 O O . ILE A 1 83 ? -1.942 -8.505 3.942 1.00 98.06 83 ILE A O 1
ATOM 679 N N . LYS A 1 84 ? -3.419 -9.970 3.140 1.00 97.75 84 LYS A N 1
ATOM 680 C CA . LYS A 1 84 ? -3.999 -10.254 4.459 1.00 97.75 84 LYS A CA 1
ATOM 681 C C . LYS A 1 84 ? -2.948 -10.726 5.458 1.00 97.75 84 LYS A C 1
ATOM 683 O O . LYS A 1 84 ? -2.939 -10.238 6.587 1.00 97.75 84 LYS A O 1
ATOM 688 N N . SER A 1 85 ? -2.046 -11.609 5.034 1.00 97.81 85 SER A N 1
ATOM 689 C CA . SER A 1 85 ? -0.950 -12.088 5.874 1.00 97.81 85 SER A CA 1
ATOM 690 C C . SER A 1 85 ? 0.002 -10.956 6.272 1.00 97.81 85 SER A C 1
ATOM 692 O O . SER A 1 85 ? 0.264 -10.775 7.459 1.00 97.81 85 SER A O 1
ATOM 694 N N . ALA A 1 86 ? 0.481 -10.159 5.311 1.00 98.00 86 ALA A N 1
ATOM 695 C CA . ALA A 1 86 ? 1.440 -9.081 5.567 1.00 98.00 86 ALA A CA 1
ATOM 696 C C . ALA A 1 86 ? 0.889 -8.015 6.528 1.00 98.00 86 ALA A C 1
ATOM 698 O O . ALA A 1 86 ? 1.611 -7.509 7.383 1.00 98.00 86 ALA A O 1
ATOM 699 N N . PHE A 1 87 ? -0.401 -7.693 6.417 1.00 98.19 87 PHE A N 1
ATOM 700 C CA . PHE A 1 87 ? -1.063 -6.679 7.241 1.00 98.19 87 PHE A CA 1
ATOM 701 C C . PHE A 1 87 ? -1.764 -7.254 8.483 1.00 98.19 87 PHE A C 1
ATOM 703 O O . PHE A 1 87 ? -2.517 -6.533 9.144 1.00 98.19 87 PHE A O 1
ATOM 710 N N . GLU A 1 88 ? -1.518 -8.523 8.832 1.00 97.62 88 GLU A N 1
ATOM 711 C CA . GLU A 1 88 ? -2.075 -9.199 10.014 1.00 97.62 88 GLU A CA 1
ATOM 712 C C . GLU A 1 88 ? -3.615 -9.104 10.085 1.00 97.62 88 GLU A C 1
ATOM 714 O O . GLU A 1 88 ? -4.197 -8.755 11.121 1.00 97.62 88 GLU A O 1
ATOM 719 N N . ILE A 1 89 ? -4.282 -9.328 8.952 1.00 97.25 89 ILE A N 1
ATOM 720 C CA . ILE A 1 89 ? -5.742 -9.328 8.835 1.00 97.25 89 ILE A CA 1
ATOM 721 C C . ILE A 1 89 ? -6.247 -10.746 9.119 1.00 97.25 89 ILE A C 1
ATOM 723 O O . ILE A 1 89 ? -6.248 -11.609 8.241 1.00 97.25 89 ILE A O 1
ATOM 727 N N . SER A 1 90 ? -6.711 -10.983 10.345 1.00 88.56 90 SER A N 1
ATOM 728 C CA . SER A 1 90 ? -7.425 -12.203 10.723 1.00 88.56 90 SER A CA 1
ATOM 729 C C . SER A 1 90 ? -8.918 -12.060 10.395 1.00 88.56 90 SER A C 1
ATOM 731 O O . SER A 1 90 ? -9.690 -11.501 11.169 1.00 88.56 90 SER A O 1
ATOM 733 N N . GLY A 1 91 ? -9.327 -12.537 9.214 1.00 86.44 91 GLY A N 1
ATOM 734 C CA . GLY A 1 91 ? -10.738 -12.648 8.817 1.00 86.44 91 GLY A CA 1
ATOM 735 C C . GLY A 1 91 ? -11.122 -11.888 7.545 1.00 86.44 91 GLY A C 1
ATOM 736 O O . GLY A 1 91 ? -10.348 -11.783 6.581 1.00 86.44 91 GLY A O 1
ATOM 737 N N . ASP A 1 92 ? -12.362 -11.398 7.529 1.00 90.38 92 ASP A N 1
ATOM 738 C CA . ASP A 1 92 ? -12.926 -10.698 6.379 1.00 90.38 92 ASP A CA 1
ATOM 739 C C . ASP A 1 92 ? -12.373 -9.283 6.244 1.00 90.38 92 ASP A C 1
ATOM 741 O O . ASP A 1 92 ? -12.215 -8.536 7.213 1.00 90.38 92 ASP A O 1
ATOM 745 N N . ALA A 1 93 ? -12.126 -8.903 4.996 1.00 94.75 93 ALA A N 1
ATOM 746 C CA . ALA A 1 93 ? -11.750 -7.556 4.618 1.00 94.75 93 ALA A CA 1
ATOM 747 C C . ALA A 1 93 ? -12.703 -7.070 3.534 1.00 94.75 93 ALA A C 1
ATOM 749 O O . ALA A 1 93 ? -13.076 -7.827 2.639 1.00 94.75 93 ALA A O 1
ATOM 750 N N . VAL A 1 94 ? -13.076 -5.796 3.599 1.00 96.56 94 VAL A N 1
ATOM 751 C CA . VAL A 1 94 ? -13.823 -5.167 2.512 1.00 96.56 94 VAL A CA 1
ATOM 752 C C . VAL A 1 94 ? -12.836 -4.846 1.399 1.00 96.56 94 VAL A C 1
ATOM 754 O O . VAL A 1 94 ? -11.930 -4.037 1.602 1.00 96.56 94 VAL A O 1
ATOM 757 N N . ILE A 1 95 ? -13.010 -5.468 0.236 1.00 96.31 95 ILE A N 1
ATOM 758 C CA . ILE A 1 95 ? -12.178 -5.213 -0.941 1.00 96.31 95 ILE A CA 1
ATOM 759 C C . ILE A 1 95 ? -12.813 -4.095 -1.763 1.00 96.31 95 ILE A C 1
ATOM 761 O O . ILE A 1 95 ? -14.014 -4.108 -2.032 1.00 96.31 95 ILE A O 1
ATOM 765 N N . ARG A 1 96 ? -12.013 -3.091 -2.117 1.00 95.62 96 ARG A N 1
ATOM 766 C CA . ARG A 1 96 ? -12.427 -1.950 -2.933 1.00 95.62 96 ARG A CA 1
ATOM 767 C C . ARG A 1 96 ? -11.450 -1.775 -4.083 1.00 95.62 96 ARG A C 1
ATOM 769 O O . ARG A 1 96 ? -10.357 -1.239 -3.900 1.00 95.62 96 ARG A O 1
ATOM 776 N N . TYR A 1 97 ? -11.879 -2.201 -5.262 1.00 92.12 97 TYR A N 1
ATOM 777 C CA . TYR A 1 97 ?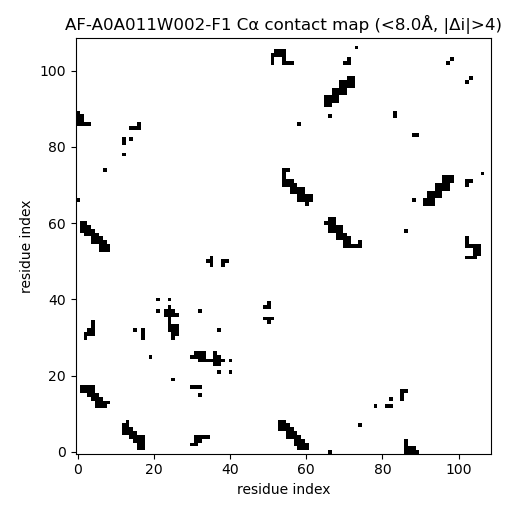 -11.206 -1.868 -6.507 1.00 92.12 97 TYR A CA 1
ATOM 778 C C . TYR A 1 97 ? -11.475 -0.404 -6.838 1.00 92.12 97 TYR A C 1
ATOM 780 O O . TYR A 1 97 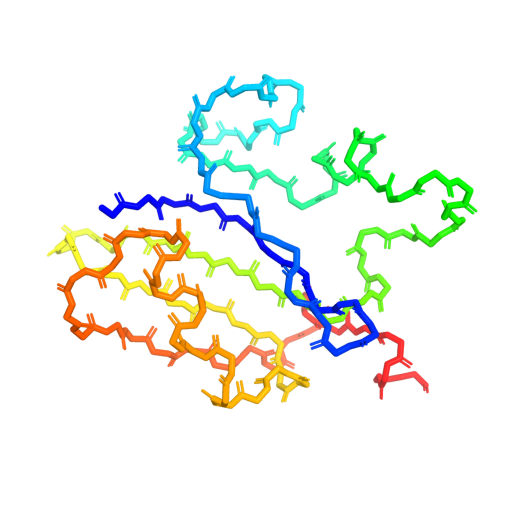? -12.623 0.017 -6.982 1.00 92.12 97 TYR A O 1
ATOM 788 N N . ASP A 1 98 ? -10.414 0.392 -6.875 1.00 84.56 98 ASP A N 1
ATOM 789 C CA . ASP A 1 98 ? -10.513 1.828 -7.095 1.00 84.56 98 ASP A CA 1
ATOM 790 C C . ASP A 1 98 ? -10.198 2.149 -8.562 1.00 84.56 98 ASP A C 1
ATOM 792 O O . ASP A 1 98 ? -9.056 2.058 -9.012 1.00 84.56 98 ASP A O 1
ATOM 796 N N . HIS A 1 99 ? -11.244 2.518 -9.304 1.00 83.12 99 HIS A N 1
ATOM 797 C CA . HIS A 1 99 ? -11.187 2.906 -10.718 1.00 83.12 99 HIS A CA 1
ATOM 798 C C . HIS A 1 99 ? -10.833 4.389 -10.923 1.00 83.12 99 HIS A C 1
ATOM 800 O O . HIS A 1 99 ? -10.874 4.896 -12.045 1.00 83.12 99 HIS A O 1
ATOM 806 N N . SER A 1 100 ? -10.553 5.136 -9.853 1.00 85.00 100 SER A N 1
ATOM 807 C CA . SER A 1 100 ? -10.230 6.553 -9.970 1.00 85.00 100 SER A CA 1
ATOM 808 C C . SER A 1 100 ? -8.819 6.769 -10.517 1.00 85.00 100 SER A C 1
ATOM 810 O O . SER A 1 100 ? -7.917 5.939 -10.381 1.00 85.00 100 SER A O 1
ATOM 812 N N . ARG A 1 101 ? -8.583 7.978 -11.044 1.00 85.25 101 ARG A N 1
ATOM 813 C CA . ARG A 1 101 ? -7.244 8.427 -11.468 1.00 85.25 101 ARG A CA 1
ATOM 814 C C . ARG A 1 101 ? -6.180 8.290 -10.376 1.00 85.25 101 ARG A C 1
ATOM 816 O O . ARG A 1 101 ? -4.997 8.235 -10.688 1.00 85.25 101 ARG A O 1
ATOM 823 N N . HIS A 1 102 ? -6.580 8.231 -9.105 1.00 85.25 102 HIS A N 1
ATOM 824 C CA . HIS A 1 102 ? -5.656 8.084 -7.988 1.00 85.25 102 HIS A CA 1
ATOM 825 C C . HIS A 1 102 ? -4.874 6.763 -8.024 1.00 85.25 102 HIS A C 1
ATOM 827 O O . HIS A 1 102 ? -3.733 6.743 -7.560 1.00 85.25 102 HIS A O 1
ATOM 833 N N . TYR A 1 103 ? -5.446 5.696 -8.596 1.00 88.50 103 TYR A N 1
ATOM 834 C CA . TYR A 1 103 ? -4.831 4.364 -8.686 1.00 88.50 103 TYR A CA 1
ATOM 835 C C . TYR A 1 103 ? -4.422 3.943 -10.098 1.00 88.50 103 TYR A C 1
ATOM 837 O O . TYR A 1 103 ? -3.946 2.819 -10.276 1.00 88.50 103 TYR A O 1
ATOM 845 N N . MET A 1 104 ? -4.525 4.853 -11.071 1.00 92.56 104 MET A N 1
ATOM 846 C CA . MET A 1 104 ? -3.964 4.634 -12.401 1.00 92.56 104 MET A CA 1
ATOM 847 C C . MET A 1 104 ? -2.447 4.424 -12.332 1.00 92.56 104 MET A C 1
ATOM 849 O O . MET A 1 104 ? -1.750 4.978 -11.467 1.00 92.56 104 MET A O 1
ATOM 853 N N . CYS A 1 105 ? -1.955 3.608 -13.253 1.00 94.44 105 CYS A N 1
ATOM 854 C CA . CYS A 1 105 ? -0.576 3.159 -13.358 1.00 94.44 105 CYS A CA 1
ATOM 855 C C . CYS A 1 105 ? -0.145 3.067 -14.834 1.00 94.44 105 CYS A C 1
ATOM 857 O O . CYS A 1 105 ? -0.824 3.586 -15.719 1.00 94.44 105 CYS A O 1
ATOM 859 N N . TYR A 1 106 ? 1.003 2.449 -15.121 1.00 95.12 106 TYR A N 1
ATOM 860 C CA . TYR A 1 106 ? 1.506 2.315 -16.494 1.00 95.12 106 TYR A CA 1
ATOM 861 C C . TYR A 1 106 ? 0.612 1.459 -17.407 1.00 95.12 106 TYR A C 1
ATOM 863 O O . TYR A 1 106 ? 0.735 1.573 -18.619 1.00 95.12 106 TYR A O 1
ATOM 871 N N . LEU A 1 107 ? -0.264 0.622 -16.840 1.00 94.12 107 LEU A N 1
ATOM 872 C CA . LEU A 1 107 ? -1.200 -0.230 -17.585 1.00 94.12 107 LEU A CA 1
ATOM 873 C C . LEU A 1 107 ? -2.453 0.522 -18.061 1.00 94.12 107 LEU A C 1
ATOM 875 O O . LEU A 1 107 ? -3.212 -0.005 -18.865 1.00 94.12 107 LEU A O 1
ATOM 879 N N . ASP A 1 108 ? -2.671 1.742 -17.565 1.00 91.12 108 ASP A N 1
ATOM 880 C CA . ASP A 1 108 ? -3.805 2.601 -17.927 1.00 91.12 108 ASP A CA 1
ATOM 881 C C . ASP A 1 108 ? -3.427 3.667 -18.974 1.00 91.12 108 ASP A C 1
ATOM 883 O O . ASP A 1 108 ? -4.193 4.607 -19.199 1.00 91.12 108 ASP A O 1
ATOM 887 N N . ARG A 1 109 ? -2.218 3.581 -19.545 1.00 82.94 109 ARG A N 1
ATOM 888 C CA . ARG A 1 109 ? -1.622 4.587 -20.437 1.00 82.94 109 ARG A CA 1
ATOM 889 C C . ARG A 1 109 ? -1.351 4.043 -21.830 1.00 82.94 109 ARG A C 1
ATOM 891 O O . ARG A 1 109 ? -1.031 2.842 -21.941 1.00 82.94 109 ARG A O 1
#

Radius of gyration: 13.17 Å; Cα contacts (8 Å, |Δi|>4): 188; chains: 1; bounding box: 34×28×34 Å

Sol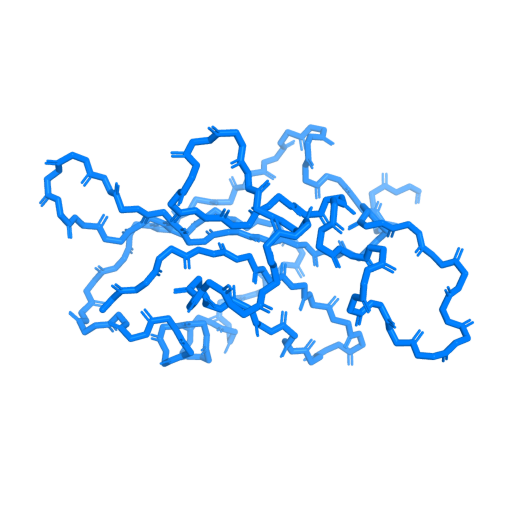vent-accessible surface area (backbone atoms only — not comparable to full-atom values): 6330 Å² total; per-residue (Å²): 102,42,27,14,37,33,34,47,55,97,88,40,79,52,75,44,51,49,77,73,86,53,67,82,14,44,28,97,86,71,69,31,50,30,64,63,52,31,34,80,74,67,54,60,90,89,62,88,69,60,66,54,41,46,36,34,36,35,36,42,68,44,100,84,73,42,44,33,38,40,29,14,78,82,59,60,76,86,51,48,63,58,51,31,59,69,25,46,48,91,72,82,59,50,78,38,72,41,88,49,82,87,37,48,28,63,88,77,106

Organism: NCBI:txid1341156

Mean predicted aligned error: 2.8 Å

Foldseek 3Di:
DFKEKWFQDPNDIDTDGDPCPQVQQADPVRRYGDQQRVCVPPPPPPDPDGSLATWMWIWDADPVRAIEIETEPPDDPVCVVVHCVRNVPDDDYHYHHDPDPVRDHNVND